Protein AF-A0A973BHH9-F1 (afdb_monomer_lite)

Foldseek 3Di:
DDDDDDDPDDDPPPPPLPLQPADFFAFPVSCCSNQNAAPDWDDDPFWIWGHHLQGIFIGGPRTTHDDDGDDPVRSVVVVVVVVVVVVVVVVVVVVVLVVLQVVLVVVVVVLVPDPVNVPDDLVVQLVVVVVSCVSNVVDDPPVSND

Structure (mmCIF, N/CA/C/O backbone):
data_AF-A0A973BHH9-F1
#
_entry.id   AF-A0A973BHH9-F1
#
loop_
_atom_site.group_PDB
_atom_site.id
_atom_site.type_symbol
_atom_site.label_atom_id
_atom_site.label_alt_id
_atom_site.label_comp_id
_atom_site.label_asym_id
_atom_site.label_entity_id
_atom_site.label_seq_id
_atom_site.pdbx_PDB_ins_code
_atom_site.Cartn_x
_atom_site.Cartn_y
_atom_site.Cartn_z
_atom_site.occupancy
_atom_site.B_iso_or_equiv
_atom_site.auth_seq_id
_atom_site.auth_comp_id
_atom_site.auth_asym_id
_atom_site.auth_atom_id
_atom_site.pdbx_PDB_model_num
ATOM 1 N N . MET A 1 1 ? 35.906 3.594 60.497 1.00 43.22 1 MET A N 1
ATOM 2 C CA . MET A 1 1 ? 34.805 4.233 59.743 1.00 43.22 1 MET A CA 1
ATOM 3 C C . MET A 1 1 ? 33.672 3.229 59.623 1.00 43.22 1 MET A C 1
ATOM 5 O O . MET A 1 1 ? 33.909 2.130 59.144 1.00 43.22 1 MET A O 1
ATOM 9 N N . LYS A 1 2 ? 32.504 3.556 60.187 1.00 39.22 2 LYS A N 1
ATOM 10 C CA . LYS A 1 2 ? 31.306 2.704 60.217 1.00 39.22 2 LYS A CA 1
ATOM 11 C C . LYS A 1 2 ? 30.555 2.809 58.885 1.00 39.22 2 LYS A C 1
ATOM 13 O O . LYS A 1 2 ? 30.453 3.899 58.334 1.00 39.22 2 LYS A O 1
ATOM 18 N N . MET A 1 3 ? 30.060 1.668 58.412 1.00 41.50 3 MET A N 1
ATOM 19 C CA . MET A 1 3 ? 29.160 1.523 57.267 1.00 41.50 3 MET A CA 1
ATOM 20 C C . MET A 1 3 ? 27.833 2.261 57.469 1.00 41.50 3 MET A C 1
ATOM 22 O O . MET A 1 3 ? 27.327 2.275 58.589 1.00 41.50 3 MET A O 1
ATOM 26 N N . LEU A 1 4 ? 27.234 2.744 56.376 1.00 45.44 4 LEU A N 1
ATOM 27 C CA . LEU A 1 4 ? 25.778 2.797 56.206 1.00 45.44 4 LEU A CA 1
ATOM 28 C C . LEU A 1 4 ? 25.430 2.895 54.701 1.00 45.44 4 LEU A C 1
ATOM 30 O O . LEU A 1 4 ? 25.867 3.849 54.059 1.00 45.44 4 LEU A O 1
ATOM 34 N N . PRO A 1 5 ? 24.663 1.955 54.121 1.00 50.88 5 PRO A N 1
ATOM 35 C CA . PRO A 1 5 ? 23.995 2.155 52.841 1.00 50.88 5 PRO A CA 1
ATOM 36 C C . PRO A 1 5 ? 22.595 2.737 53.097 1.00 50.88 5 PRO A C 1
ATOM 38 O O . PRO A 1 5 ? 21.876 2.241 53.964 1.00 50.88 5 PRO A O 1
ATOM 41 N N . LEU A 1 6 ? 22.180 3.764 52.350 1.00 50.22 6 LEU A N 1
ATOM 42 C CA . LEU A 1 6 ? 20.770 4.158 52.295 1.00 50.22 6 LEU A CA 1
ATOM 43 C C . LEU A 1 6 ? 20.224 3.833 50.906 1.00 50.22 6 LEU A C 1
ATOM 45 O O . LEU A 1 6 ? 20.442 4.541 49.927 1.00 50.22 6 LEU A O 1
ATOM 49 N N . LEU A 1 7 ? 19.558 2.687 50.868 1.00 49.47 7 LEU A N 1
ATOM 50 C CA . LEU A 1 7 ? 18.752 2.165 49.782 1.00 49.47 7 LEU A CA 1
ATOM 51 C C . LEU A 1 7 ? 17.482 3.032 49.678 1.00 49.47 7 LEU A C 1
ATOM 53 O O . LEU A 1 7 ? 16.603 2.934 50.531 1.00 49.47 7 LEU A O 1
ATOM 57 N N . ALA A 1 8 ? 17.386 3.898 48.669 1.00 50.50 8 ALA A N 1
ATOM 58 C CA . ALA A 1 8 ? 16.133 4.567 48.327 1.00 50.50 8 ALA A CA 1
ATOM 59 C C . ALA A 1 8 ? 15.370 3.681 47.334 1.00 50.50 8 ALA A C 1
ATOM 61 O O . ALA A 1 8 ? 15.634 3.676 46.134 1.00 50.50 8 ALA A O 1
ATOM 62 N N . LEU A 1 9 ? 14.466 2.876 47.887 1.00 44.62 9 LEU A N 1
ATOM 63 C CA . LEU A 1 9 ? 13.536 2.006 47.180 1.00 44.62 9 LEU A CA 1
ATOM 64 C C . LEU A 1 9 ? 12.474 2.882 46.487 1.00 44.62 9 LEU A C 1
ATOM 66 O O . LEU A 1 9 ? 11.508 3.305 47.117 1.00 44.62 9 LEU A O 1
ATOM 70 N N . ALA A 1 10 ? 12.665 3.199 45.207 1.00 51.50 10 ALA A N 1
ATOM 71 C CA . ALA A 1 10 ? 11.600 3.769 44.388 1.00 51.50 10 ALA A CA 1
ATOM 72 C C . ALA A 1 10 ? 10.633 2.636 44.019 1.00 51.50 10 ALA A C 1
ATOM 74 O O . ALA A 1 10 ? 10.999 1.726 43.276 1.00 51.50 10 ALA A O 1
ATOM 75 N N . LEU A 1 11 ? 9.430 2.667 44.602 1.00 48.31 11 LEU A N 1
ATOM 76 C CA . LEU A 1 11 ? 8.326 1.762 44.284 1.00 48.31 11 LEU A CA 1
ATOM 77 C C . LEU A 1 11 ? 8.083 1.752 42.763 1.00 48.31 11 LEU A C 1
ATOM 79 O O . LEU A 1 11 ? 7.734 2.801 42.216 1.00 48.31 11 LEU A O 1
ATOM 83 N N . PRO A 1 12 ? 8.175 0.602 42.074 1.00 49.56 12 PRO A N 1
ATOM 84 C CA . PRO A 1 12 ? 7.481 0.451 40.812 1.00 49.56 12 PRO A CA 1
ATOM 85 C C . PRO A 1 12 ? 5.988 0.413 41.143 1.00 49.56 12 PRO A C 1
ATOM 87 O O . PRO A 1 12 ? 5.490 -0.553 41.722 1.00 49.56 12 PRO A O 1
ATOM 90 N N . GLY A 1 13 ? 5.282 1.495 40.815 1.00 46.72 13 GLY A N 1
ATOM 91 C CA . GLY A 1 13 ? 3.831 1.487 40.691 1.00 46.72 13 GLY A CA 1
ATOM 92 C C . GLY A 1 13 ? 3.450 0.559 39.545 1.00 46.72 13 GLY A C 1
ATOM 93 O O . GLY A 1 13 ? 3.182 1.012 38.439 1.00 46.72 13 GLY A O 1
ATOM 94 N N . LEU A 1 14 ? 3.479 -0.745 39.814 1.00 44.06 14 LEU A N 1
ATOM 95 C CA . LEU A 1 14 ? 2.712 -1.748 39.099 1.00 44.06 14 LEU A CA 1
ATOM 96 C C . LEU A 1 14 ? 1.245 -1.407 39.364 1.00 44.06 14 LEU A C 1
ATOM 98 O O . LEU A 1 14 ? 0.625 -1.929 40.288 1.00 44.06 14 LEU A O 1
ATOM 102 N N . LEU A 1 15 ? 0.708 -0.468 38.588 1.00 42.91 15 LEU A N 1
ATOM 103 C CA . LEU A 1 15 ? -0.706 -0.498 38.269 1.00 42.91 15 LEU A CA 1
ATOM 104 C C . LEU A 1 15 ? -0.900 -1.838 37.569 1.00 42.91 15 LEU A C 1
ATOM 106 O O . LEU A 1 15 ? -0.514 -2.009 36.415 1.00 42.91 15 LEU A O 1
ATOM 110 N N . SER A 1 16 ? -1.376 -2.821 38.336 1.00 36.25 16 SER A N 1
ATOM 111 C CA . SER A 1 16 ? -2.036 -3.991 37.785 1.00 36.25 16 SER A CA 1
ATOM 112 C C . SER A 1 16 ? -3.006 -3.467 36.742 1.00 36.25 16 SER A C 1
ATOM 114 O O . SER A 1 16 ? -4.027 -2.888 37.105 1.00 36.25 16 SER A O 1
ATOM 116 N N . ALA A 1 17 ? -2.681 -3.664 35.467 1.00 40.69 17 ALA A N 1
ATOM 117 C CA . ALA A 1 17 ? -3.692 -3.780 34.441 1.00 40.69 17 ALA A CA 1
ATOM 118 C C . ALA A 1 17 ? -4.519 -5.001 34.851 1.00 40.69 17 ALA A C 1
ATOM 120 O O . ALA A 1 17 ? -4.196 -6.141 34.520 1.00 40.69 17 ALA A O 1
ATOM 121 N N . ALA A 1 18 ? -5.518 -4.777 35.706 1.00 41.34 18 ALA A N 1
ATOM 122 C CA . ALA A 1 18 ? -6.665 -5.648 35.709 1.00 41.34 18 ALA A CA 1
ATOM 123 C C . ALA A 1 18 ? -7.171 -5.551 34.273 1.00 41.34 18 ALA A C 1
ATOM 125 O O . ALA A 1 18 ? -7.577 -4.479 33.835 1.00 41.34 18 ALA A O 1
ATOM 126 N N . SER A 1 19 ? -6.994 -6.621 33.504 1.00 51.78 19 SER A N 1
ATOM 127 C CA . SER A 1 19 ? -7.573 -6.752 32.176 1.00 51.78 19 SER A CA 1
ATOM 128 C C . SER A 1 19 ? -9.084 -6.773 32.375 1.00 51.78 19 SER A C 1
ATOM 130 O O . SER A 1 19 ? -9.683 -7.833 32.576 1.00 51.78 19 SER A O 1
ATOM 132 N N . THR A 1 20 ? -9.677 -5.587 32.479 1.00 60.44 20 THR A N 1
ATOM 133 C CA . THR A 1 20 ? -11.115 -5.412 32.593 1.00 60.44 20 THR A CA 1
ATOM 134 C C . THR A 1 20 ? -11.685 -5.858 31.261 1.00 60.44 20 THR A C 1
ATOM 136 O O . THR A 1 20 ? -11.569 -5.172 30.253 1.00 60.44 20 THR A O 1
ATOM 139 N N . GLU A 1 21 ? -12.209 -7.078 31.245 1.00 81.62 21 GLU A N 1
ATOM 140 C CA . GLU A 1 21 ? -12.903 -7.647 30.100 1.00 81.62 21 GLU A CA 1
ATOM 141 C C . GLU A 1 21 ? -14.065 -6.714 29.729 1.00 81.62 21 GLU A C 1
ATOM 143 O O . GLU A 1 21 ? -14.998 -6.549 30.521 1.00 81.62 21 GLU A O 1
ATOM 148 N N . ILE A 1 22 ? -13.980 -6.079 28.557 1.00 89.75 22 ILE A N 1
ATOM 149 C CA . ILE A 1 22 ? -15.010 -5.166 28.052 1.00 89.75 22 ILE A CA 1
ATOM 150 C C . ILE A 1 22 ? -16.265 -5.954 27.709 1.00 89.75 22 ILE A C 1
ATOM 152 O O . ILE A 1 22 ? -16.208 -7.018 27.093 1.00 89.75 22 ILE A O 1
ATOM 156 N N . LYS A 1 23 ? -17.415 -5.435 28.140 1.00 93.88 23 LYS A N 1
ATOM 157 C CA . LYS A 1 23 ? -18.720 -6.070 27.948 1.00 93.88 23 LYS A CA 1
ATOM 158 C C . LYS A 1 23 ? -19.715 -5.047 27.434 1.00 93.88 23 LYS A C 1
ATOM 160 O O . LYS A 1 23 ? -19.528 -3.842 27.576 1.00 93.88 23 LYS A O 1
ATOM 165 N N . ILE A 1 24 ? -20.807 -5.543 26.865 1.00 95.69 24 ILE A N 1
ATOM 166 C CA . ILE A 1 24 ? -21.962 -4.704 26.545 1.00 95.69 24 ILE A CA 1
ATOM 167 C C . ILE A 1 24 ? -22.415 -3.984 27.822 1.00 95.69 24 ILE A C 1
ATOM 169 O O . ILE A 1 24 ? -22.599 -4.615 28.866 1.00 95.69 24 ILE A O 1
ATOM 173 N N . GLY A 1 25 ? -22.576 -2.668 27.727 1.00 95.31 25 GLY A N 1
ATOM 174 C CA . GLY A 1 25 ? -22.890 -1.771 28.833 1.00 95.31 25 GLY A CA 1
ATOM 175 C C . GLY A 1 25 ? -21.679 -1.156 29.542 1.00 95.31 25 GLY A C 1
ATOM 176 O O . GLY A 1 25 ? -21.894 -0.303 30.400 1.00 95.31 25 GLY A O 1
ATOM 177 N N . SER A 1 26 ? -20.442 -1.545 29.203 1.00 95.56 26 SER A N 1
ATOM 178 C CA . SER A 1 26 ? -19.238 -0.885 29.731 1.00 95.56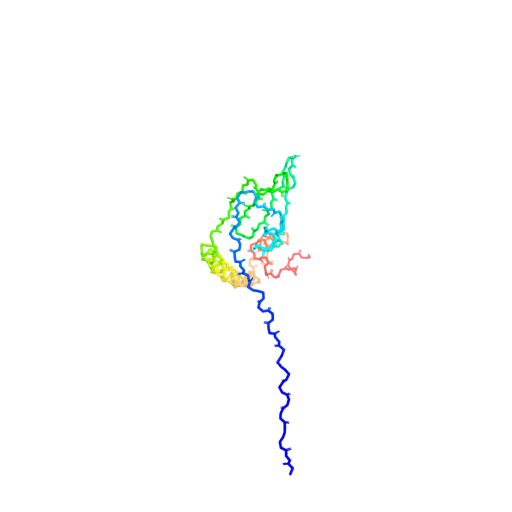 26 SER A CA 1
ATOM 179 C C . SER A 1 26 ? -19.212 0.596 29.362 1.00 95.56 26 SER A C 1
ATOM 181 O O . SER A 1 26 ? -19.647 0.969 28.268 1.00 95.56 26 SER A O 1
ATOM 183 N N . THR A 1 27 ? -18.704 1.439 30.262 1.00 95.69 27 THR A N 1
ATOM 184 C CA . THR A 1 27 ? -18.601 2.882 29.994 1.00 95.69 27 THR A CA 1
ATOM 185 C C . THR A 1 27 ? -17.414 3.192 29.091 1.00 95.69 27 THR A C 1
ATOM 187 O O . THR A 1 27 ? -16.468 2.411 28.970 1.00 95.69 27 THR A O 1
ATOM 190 N N . GLU A 1 28 ? -17.439 4.371 28.476 1.00 94.25 28 GLU A N 1
ATOM 191 C CA . GLU A 1 28 ? -16.315 4.876 27.686 1.00 94.25 28 GLU A CA 1
ATOM 192 C C . GLU A 1 28 ? -14.991 4.876 28.470 1.00 94.25 28 GLU A C 1
ATOM 194 O O . GLU A 1 28 ? -13.948 4.519 27.919 1.00 94.25 28 GLU A O 1
ATOM 199 N N . GLU A 1 29 ? -15.010 5.233 29.759 1.00 93.62 29 GLU A N 1
ATOM 200 C CA . GLU A 1 29 ? -13.803 5.218 30.590 1.00 93.62 29 GLU A CA 1
ATOM 201 C C . GLU A 1 29 ? -13.250 3.806 30.796 1.00 93.62 29 GLU A C 1
ATOM 203 O O . GLU A 1 29 ? -12.038 3.621 30.698 1.00 93.62 29 GLU A O 1
ATOM 208 N N . GLU A 1 30 ? -14.116 2.817 31.035 1.00 93.50 30 GLU A N 1
ATOM 209 C CA . GLU A 1 30 ? -13.708 1.416 31.207 1.00 93.50 30 GLU A CA 1
ATOM 210 C C . GLU A 1 30 ? -13.072 0.867 29.924 1.00 93.50 30 GLU A C 1
ATOM 212 O O . GLU A 1 30 ? -12.035 0.205 29.974 1.00 93.50 30 GLU A O 1
ATOM 217 N N . VAL A 1 31 ? -13.648 1.202 28.763 1.00 93.62 31 VAL A N 1
ATOM 218 C CA . VAL A 1 31 ? -13.106 0.838 27.445 1.00 93.62 31 VAL A CA 1
ATOM 219 C C . VAL A 1 31 ? -11.725 1.448 27.229 1.00 93.62 31 VAL A C 1
ATOM 221 O O . VAL A 1 31 ? -10.797 0.749 26.819 1.00 93.62 31 VAL A O 1
ATOM 224 N N . ILE A 1 32 ? -11.564 2.739 27.532 1.00 93.75 32 ILE A N 1
ATOM 225 C CA . ILE A 1 32 ? -10.276 3.424 27.386 1.00 93.75 32 ILE A CA 1
ATOM 226 C C . ILE A 1 32 ? -9.238 2.870 28.367 1.00 93.75 32 ILE A C 1
ATOM 228 O O . ILE A 1 32 ? -8.056 2.814 28.027 1.00 93.75 32 ILE A O 1
ATOM 232 N N . GLU A 1 33 ? -9.642 2.459 29.568 1.00 92.19 33 GLU A N 1
ATOM 233 C CA . GLU A 1 33 ? -8.741 1.830 30.534 1.00 92.19 33 GLU A CA 1
ATOM 234 C C . GLU A 1 33 ? -8.260 0.453 30.055 1.00 92.19 33 GLU A C 1
ATOM 236 O O . GLU A 1 33 ? -7.070 0.156 30.170 1.00 92.19 33 GLU A O 1
ATOM 241 N N . ALA A 1 34 ? -9.149 -0.361 29.476 1.00 91.00 34 ALA A N 1
ATOM 242 C CA . ALA A 1 34 ? -8.808 -1.712 29.034 1.00 91.00 34 ALA A CA 1
ATOM 243 C C . ALA A 1 34 ? -8.049 -1.749 27.697 1.00 91.00 34 ALA A C 1
ATOM 245 O O . ALA A 1 34 ? -7.055 -2.462 27.576 1.00 91.00 34 ALA A O 1
ATOM 246 N N . LEU A 1 35 ? -8.509 -0.994 26.693 1.00 90.69 35 LEU A N 1
ATOM 247 C CA . LEU A 1 35 ? -8.011 -1.066 25.309 1.00 90.69 35 LEU A CA 1
ATOM 248 C C . LEU A 1 35 ? -7.157 0.142 24.910 1.00 90.69 35 LEU A C 1
ATOM 250 O O . LEU A 1 35 ? -6.551 0.167 23.836 1.00 90.69 35 LEU A O 1
ATOM 254 N N . GLY A 1 36 ? -7.111 1.173 25.753 1.00 93.38 36 GLY A N 1
ATOM 255 C CA . GLY A 1 36 ? -6.549 2.464 25.389 1.00 93.38 36 GLY A CA 1
ATOM 256 C C . GLY A 1 36 ? -7.495 3.293 24.517 1.00 93.38 36 GLY A C 1
ATOM 257 O O . GLY A 1 36 ? -8.677 2.997 24.328 1.00 93.38 36 GLY A O 1
ATOM 258 N N . LYS A 1 37 ? -6.960 4.388 23.971 1.00 95.31 37 LYS A N 1
ATOM 259 C CA . LYS A 1 37 ? -7.728 5.276 23.091 1.00 95.31 37 LYS A CA 1
ATOM 260 C C . LYS A 1 37 ? -7.932 4.631 21.716 1.00 95.31 37 LYS A C 1
ATOM 262 O O . LYS A 1 37 ? -6.970 4.067 21.189 1.00 95.31 37 LYS A O 1
ATOM 267 N N . PRO A 1 38 ? -9.116 4.786 21.102 1.00 96.62 38 PRO A N 1
ATOM 268 C CA . PRO A 1 38 ? -9.347 4.296 19.751 1.00 96.62 38 PRO A CA 1
ATOM 269 C C . PRO A 1 38 ? -8.438 5.013 18.743 1.00 96.62 38 PRO A C 1
ATOM 271 O O . PRO A 1 38 ? -8.082 6.184 18.919 1.00 96.62 38 PRO A O 1
ATOM 274 N N . ILE A 1 39 ? -8.073 4.317 17.664 1.00 97.31 39 ILE A N 1
ATOM 275 C CA . ILE A 1 39 ? -7.259 4.876 16.569 1.00 97.31 39 ILE A CA 1
ATOM 276 C C . ILE A 1 39 ? -8.064 5.827 15.678 1.00 97.31 39 ILE A C 1
ATOM 278 O O . ILE A 1 39 ? -7.495 6.643 14.952 1.00 97.31 39 ILE A O 1
ATOM 282 N N . GLY A 1 40 ? -9.388 5.733 15.745 1.00 96.69 40 GLY A N 1
ATOM 283 C CA . GLY A 1 40 ? -10.317 6.600 15.047 1.00 96.69 40 GLY A CA 1
ATOM 284 C C . GLY A 1 40 ? -11.736 6.374 15.541 1.00 96.69 40 GLY A C 1
ATOM 285 O O . GLY A 1 40 ? -12.014 5.424 16.268 1.00 96.69 40 GLY A O 1
ATOM 286 N N . ASN A 1 41 ? -12.641 7.253 15.139 1.00 97.06 41 ASN A N 1
ATOM 287 C CA . ASN A 1 41 ? -14.061 7.071 15.378 1.00 97.06 41 ASN A CA 1
ATOM 288 C C . ASN A 1 41 ? -14.872 7.513 14.159 1.00 97.06 41 ASN A C 1
ATOM 290 O O . ASN A 1 41 ? -14.394 8.276 13.315 1.00 97.06 41 ASN A O 1
ATOM 294 N N . VAL A 1 42 ? -16.094 6.999 14.073 1.00 97.19 42 VAL A N 1
ATOM 295 C CA . VAL A 1 42 ? -17.100 7.392 13.092 1.00 97.19 42 VAL A CA 1
ATOM 296 C C . VAL A 1 42 ? -18.366 7.762 13.852 1.00 97.19 42 VAL A C 1
ATOM 298 O O . VAL A 1 42 ? -19.014 6.907 14.454 1.00 97.19 42 VAL A O 1
ATOM 301 N N . GLU A 1 43 ? -18.718 9.045 13.828 1.00 96.38 43 GLU A N 1
ATOM 302 C CA . GLU A 1 43 ? -19.987 9.523 14.375 1.00 96.38 43 GLU A CA 1
ATOM 303 C C . GLU A 1 43 ? -21.139 9.128 13.442 1.00 96.38 43 GLU A C 1
ATOM 305 O O . GLU A 1 43 ? -21.160 9.470 12.255 1.00 96.38 43 GLU A O 1
ATOM 310 N N . LEU A 1 44 ? -22.114 8.406 13.988 1.00 93.81 44 LEU A N 1
ATOM 311 C CA . LEU A 1 44 ? -23.385 8.091 13.346 1.00 93.81 44 LEU A CA 1
ATOM 312 C C . LEU A 1 44 ? -24.499 8.906 14.024 1.00 93.81 44 LEU A C 1
ATOM 314 O O . LEU A 1 44 ? -24.258 9.670 14.954 1.00 93.81 44 LEU A O 1
ATOM 318 N N . ARG A 1 45 ? -25.738 8.802 13.526 1.00 92.75 45 ARG A N 1
ATOM 319 C CA . ARG A 1 45 ? -26.851 9.639 14.021 1.00 92.75 45 ARG A CA 1
ATOM 320 C C . ARG A 1 45 ? -27.130 9.468 15.515 1.00 92.75 45 ARG A C 1
ATOM 322 O O . ARG A 1 45 ? -27.491 10.445 16.160 1.00 92.75 45 ARG A O 1
ATOM 329 N N . ASP A 1 46 ? -27.042 8.242 16.002 1.00 95.06 46 ASP A N 1
ATOM 330 C CA . ASP A 1 46 ? -27.475 7.802 17.330 1.00 95.06 46 ASP A CA 1
ATOM 331 C C . ASP A 1 46 ? -26.365 7.103 18.127 1.00 95.06 46 ASP A C 1
ATOM 333 O O . ASP A 1 46 ? -26.553 6.779 19.291 1.00 95.06 46 ASP A O 1
ATOM 337 N N . ARG A 1 47 ? -25.196 6.893 17.520 1.00 96.25 47 ARG A N 1
ATOM 338 C CA . ARG A 1 47 ? -24.095 6.120 18.100 1.00 96.25 47 ARG A CA 1
ATOM 339 C C . ARG A 1 47 ? -22.756 6.546 17.523 1.00 96.25 47 ARG A C 1
ATOM 341 O O . ARG A 1 47 ? -22.699 7.217 16.492 1.00 96.25 47 ARG A O 1
ATOM 348 N N . VAL A 1 48 ? -21.678 6.105 18.149 1.00 97.38 48 VAL A N 1
ATOM 349 C CA . VAL A 1 48 ? -20.311 6.323 17.681 1.00 97.38 48 VAL A CA 1
ATOM 350 C C . VAL A 1 48 ? -19.630 4.973 17.529 1.00 97.38 48 VAL A C 1
ATOM 352 O O . VAL A 1 48 ? -19.607 4.179 18.461 1.00 97.38 48 VAL A O 1
ATOM 355 N N . LEU A 1 49 ? -19.062 4.714 16.357 1.00 97.94 49 LEU A N 1
ATOM 356 C CA . LEU A 1 49 ? -18.219 3.547 16.134 1.00 97.94 49 LEU A CA 1
ATOM 357 C C . LEU A 1 49 ? -16.777 3.914 16.477 1.00 97.94 49 LEU A C 1
ATOM 359 O O . LEU A 1 49 ? -16.220 4.845 15.894 1.00 97.94 49 LEU A O 1
ATOM 363 N N . TRP A 1 50 ? -16.172 3.218 17.425 1.00 97.94 50 TRP A N 1
ATOM 364 C CA . TRP A 1 50 ? -14.769 3.352 17.795 1.00 97.94 50 TRP A CA 1
ATOM 365 C C . TRP A 1 50 ? -13.950 2.279 17.098 1.00 97.94 50 TRP A C 1
ATOM 367 O O . TRP A 1 50 ? -14.250 1.093 17.187 1.00 97.94 50 TRP A O 1
ATOM 377 N N . LEU A 1 51 ? -12.895 2.712 16.419 1.00 97.69 51 LEU A N 1
ATOM 378 C CA . LEU A 1 51 ? -12.008 1.840 15.667 1.00 97.69 51 LEU A CA 1
ATOM 379 C C . LEU A 1 51 ? -10.767 1.543 16.501 1.00 97.69 51 LEU A C 1
ATOM 381 O O . LEU A 1 51 ? -10.099 2.461 16.988 1.00 97.69 51 LEU A O 1
ATOM 385 N N . TYR A 1 52 ? -10.435 0.264 16.606 1.00 95.94 52 TYR A N 1
ATOM 386 C CA . TYR A 1 52 ? -9.242 -0.263 17.252 1.00 95.94 52 TYR A CA 1
ATOM 387 C C . TYR A 1 52 ? -8.440 -1.109 16.256 1.00 95.94 52 TYR A C 1
ATOM 389 O O . TYR A 1 52 ? -8.969 -1.552 15.239 1.00 95.94 52 TYR A O 1
ATOM 397 N N . PRO A 1 53 ? -7.149 -1.376 16.519 1.00 93.25 53 PRO A N 1
ATOM 398 C CA . PRO A 1 53 ? -6.379 -2.298 15.685 1.00 93.25 53 PRO A CA 1
ATOM 399 C C . PRO A 1 53 ? -7.001 -3.701 15.613 1.00 93.25 53 PRO A C 1
ATOM 401 O O . PRO A 1 53 ? -6.886 -4.368 14.591 1.00 93.25 53 PRO A O 1
ATOM 404 N N . GLN A 1 54 ? -7.660 -4.117 16.697 1.00 94.06 54 GLN A N 1
ATOM 405 C CA . GLN A 1 54 ? -8.260 -5.439 16.875 1.00 94.06 54 GLN A CA 1
ATOM 406 C C . GLN A 1 54 ? -9.658 -5.569 16.246 1.00 94.06 54 GLN A C 1
ATOM 408 O O . GLN A 1 54 ? -10.168 -6.680 16.160 1.00 94.06 54 GLN A O 1
ATOM 413 N N . GLY A 1 55 ? -10.283 -4.463 15.830 1.00 94.94 55 GLY A N 1
ATOM 414 C CA . GLY A 1 55 ? -11.667 -4.440 15.357 1.00 94.94 55 GLY A CA 1
ATOM 415 C C . GLY A 1 55 ? -12.387 -3.150 15.744 1.00 94.94 55 GLY A C 1
ATOM 416 O O . GLY A 1 55 ? -11.778 -2.079 15.787 1.00 94.94 55 GLY A O 1
ATOM 417 N N . GLU A 1 56 ? -13.677 -3.236 16.043 1.00 96.50 56 GLU A N 1
ATOM 418 C CA . GLU A 1 56 ? -14.515 -2.082 16.351 1.00 96.50 56 GLU A CA 1
ATOM 419 C C . GLU A 1 56 ? -15.446 -2.287 17.553 1.00 96.50 56 GLU A C 1
ATOM 421 O O . GLU A 1 56 ? -15.822 -3.396 17.926 1.00 96.50 56 GLU A O 1
ATOM 426 N N . LEU A 1 57 ? -15.796 -1.167 18.183 1.00 96.88 57 LEU A N 1
ATOM 427 C CA . LEU A 1 57 ? -16.756 -1.080 19.279 1.00 96.88 57 LEU A CA 1
ATOM 428 C C . LEU A 1 57 ? -17.818 -0.048 18.929 1.00 96.88 57 LEU A C 1
ATOM 430 O O . LEU A 1 57 ? -17.482 1.056 18.505 1.00 96.88 57 LEU A O 1
ATOM 434 N N . THR A 1 58 ? -19.091 -0.352 19.161 1.00 97.75 58 THR A N 1
ATOM 435 C CA . THR A 1 58 ? -20.157 0.651 19.040 1.00 97.75 58 THR A CA 1
ATOM 436 C C . THR A 1 58 ? -20.503 1.209 20.412 1.00 97.75 58 THR A C 1
ATOM 438 O O . THR A 1 58 ? -20.774 0.448 21.337 1.00 97.75 58 THR A O 1
ATOM 441 N N . ILE A 1 59 ? -20.526 2.536 20.530 1.00 97.44 59 ILE A N 1
ATOM 442 C CA . ILE A 1 59 ? -20.960 3.277 21.716 1.00 97.44 59 ILE A CA 1
ATOM 443 C C . ILE A 1 59 ? -22.311 3.937 21.429 1.00 97.44 59 ILE A C 1
ATOM 445 O O . ILE A 1 59 ? -22.435 4.716 20.485 1.00 97.44 59 ILE A O 1
ATOM 449 N N . GLU A 1 60 ? -23.311 3.663 22.258 1.00 97.31 60 GLU A N 1
ATOM 450 C CA . GLU A 1 60 ? -24.650 4.255 22.204 1.00 97.31 60 GLU A CA 1
ATOM 451 C C . GLU A 1 60 ? -25.032 4.727 23.610 1.00 97.31 60 GLU A C 1
ATOM 453 O O . GLU A 1 60 ? -24.798 4.024 24.591 1.00 97.31 60 GLU A O 1
ATOM 458 N N . ASP A 1 61 ? -25.546 5.955 23.724 1.00 94.50 61 ASP A N 1
ATOM 459 C CA . ASP A 1 61 ? -25.886 6.586 25.010 1.00 94.50 61 ASP A CA 1
ATOM 460 C C . ASP A 1 61 ? -24.756 6.547 26.073 1.00 94.50 61 ASP A C 1
ATOM 462 O O . ASP A 1 61 ? -25.009 6.485 27.278 1.00 94.50 61 ASP A O 1
ATOM 466 N N . GLY A 1 62 ? -23.492 6.615 25.631 1.00 93.81 62 GLY A N 1
ATOM 467 C CA . GLY A 1 62 ? -22.301 6.637 26.496 1.00 93.81 62 GLY A CA 1
ATOM 468 C C . GLY A 1 62 ? -21.845 5.267 27.013 1.00 93.81 62 GLY A C 1
ATOM 469 O O . GLY A 1 62 ? -21.013 5.200 27.920 1.00 93.81 62 GLY A O 1
ATOM 470 N N . ALA A 1 63 ? -22.381 4.175 26.461 1.00 96.44 63 ALA A N 1
ATOM 471 C CA . ALA A 1 63 ? -22.004 2.813 26.823 1.00 96.44 63 ALA A CA 1
ATOM 472 C C . ALA A 1 63 ? -21.820 1.918 25.591 1.00 96.44 63 ALA A C 1
ATOM 474 O O . ALA A 1 63 ? -22.381 2.168 24.524 1.00 96.44 63 ALA A O 1
ATOM 475 N N . VAL A 1 64 ? -21.044 0.846 25.742 1.00 97.19 64 VAL A N 1
ATOM 476 C CA . VAL A 1 64 ? -20.828 -0.142 24.678 1.00 97.19 64 VAL A CA 1
ATOM 477 C C . VAL A 1 64 ? -22.141 -0.848 24.344 1.00 97.19 64 VAL A C 1
ATOM 479 O O . VAL A 1 64 ? -22.712 -1.530 25.195 1.00 97.19 64 VAL A O 1
ATOM 482 N N . SER A 1 65 ? -22.602 -0.732 23.101 1.00 97.06 65 SER A N 1
ATOM 483 C CA . SER A 1 65 ? -23.784 -1.436 22.595 1.00 97.06 65 SER A CA 1
ATOM 484 C C . SER A 1 65 ? -23.452 -2.611 21.676 1.00 97.06 65 SER A C 1
ATOM 486 O O . SER A 1 65 ? -24.293 -3.498 21.532 1.00 97.06 65 SER A O 1
ATOM 488 N N . ASP A 1 66 ? -22.238 -2.666 21.117 1.00 97.19 66 ASP A N 1
ATOM 489 C CA . ASP A 1 66 ? -21.760 -3.782 20.290 1.00 97.19 66 ASP A CA 1
ATOM 490 C C . ASP A 1 66 ? -20.231 -3.934 20.357 1.00 97.19 66 ASP A C 1
ATOM 492 O O . ASP A 1 66 ? -19.516 -2.936 20.507 1.00 97.19 66 ASP A O 1
ATOM 496 N N . ILE A 1 67 ? -19.744 -5.177 20.257 1.00 96.12 67 ILE A N 1
ATOM 497 C CA . ILE A 1 67 ? -18.317 -5.533 20.311 1.00 96.12 67 ILE A CA 1
ATOM 498 C C . ILE A 1 67 ? -17.990 -6.463 19.143 1.00 96.12 67 ILE A C 1
ATOM 500 O O . ILE A 1 67 ? -18.435 -7.611 19.138 1.00 96.12 67 ILE A O 1
ATOM 504 N N . ASP A 1 68 ? -17.151 -5.998 18.220 1.00 95.94 68 ASP A N 1
ATOM 505 C CA . ASP A 1 68 ? -16.555 -6.806 17.154 1.00 95.94 68 ASP A CA 1
ATOM 506 C C . ASP A 1 68 ? -15.028 -6.667 17.220 1.00 95.94 68 ASP A C 1
ATOM 508 O O . ASP A 1 68 ? -14.402 -5.935 16.452 1.00 95.94 68 ASP A O 1
ATOM 512 N N . LEU A 1 69 ? -14.429 -7.306 18.227 1.00 94.12 69 LEU A N 1
ATOM 513 C CA . LEU A 1 69 ? -12.985 -7.320 18.460 1.00 94.12 69 LEU A CA 1
ATOM 514 C C . LEU A 1 69 ? -12.457 -8.748 18.346 1.00 94.12 69 LEU A C 1
ATOM 516 O O . LEU A 1 69 ? -13.031 -9.677 18.917 1.00 94.12 69 LEU A O 1
ATOM 520 N N . MET A 1 70 ? -11.326 -8.907 17.661 1.00 92.62 70 MET A N 1
ATOM 521 C CA . MET A 1 70 ? -10.538 -10.137 17.718 1.00 92.62 70 MET A CA 1
ATOM 522 C C . MET A 1 70 ? -10.029 -10.382 19.141 1.00 92.62 70 MET A C 1
ATOM 524 O O . MET A 1 70 ? -9.714 -9.438 19.870 1.00 92.62 70 MET A O 1
ATOM 528 N N . ALA A 1 71 ? -9.900 -11.654 19.51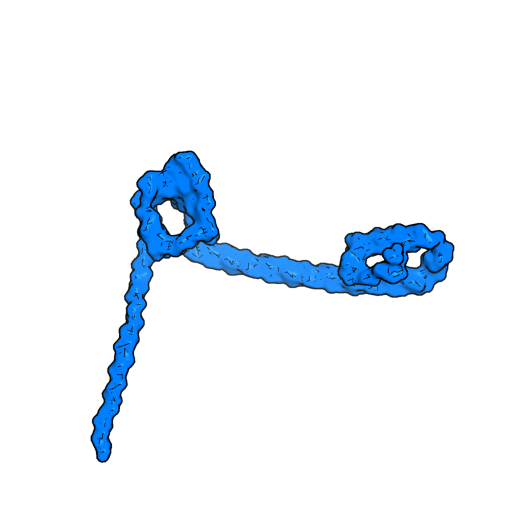9 1.00 90.06 71 ALA A N 1
ATOM 529 C CA . ALA A 1 71 ? -9.221 -12.022 20.757 1.00 90.06 71 ALA A CA 1
ATOM 530 C C . ALA A 1 71 ? -7.731 -11.636 20.692 1.00 90.06 71 ALA A C 1
ATOM 532 O O . ALA A 1 71 ? -7.147 -11.568 19.612 1.00 90.06 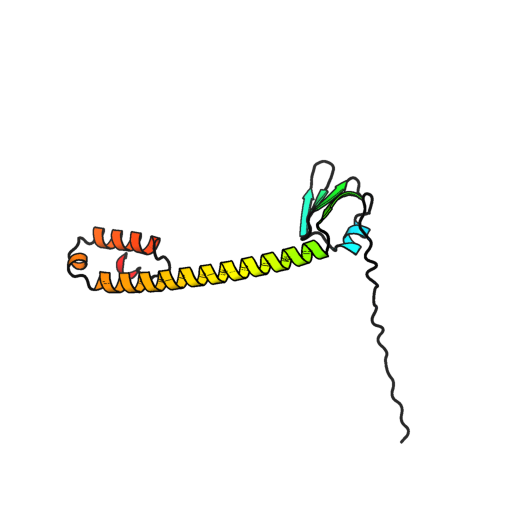71 ALA A O 1
ATOM 533 N N . ASP A 1 72 ? -7.098 -11.385 21.841 1.00 88.44 72 ASP A N 1
ATOM 534 C CA . ASP A 1 72 ? -5.706 -10.909 21.886 1.00 88.44 72 ASP A CA 1
ATOM 535 C C . ASP A 1 72 ? -4.706 -11.887 21.241 1.00 88.44 72 ASP A C 1
ATOM 537 O O . ASP A 1 72 ? -3.740 -11.455 20.610 1.00 88.44 72 ASP A O 1
ATOM 541 N N . ASP A 1 73 ? -4.925 -13.197 21.392 1.00 91.06 73 ASP A N 1
ATOM 542 C CA . ASP A 1 73 ? -4.101 -14.245 20.785 1.00 91.06 73 ASP A CA 1
ATOM 543 C C . ASP A 1 73 ? -4.294 -14.307 19.266 1.00 91.06 73 ASP A C 1
ATOM 545 O O . ASP A 1 73 ? -3.314 -14.261 18.523 1.00 91.06 73 ASP A O 1
ATOM 549 N N . GLU A 1 74 ? -5.544 -14.301 18.805 1.00 92.56 74 GLU A N 1
ATOM 550 C CA . GLU A 1 74 ? -5.887 -14.221 17.382 1.00 92.56 74 GLU A CA 1
ATOM 551 C C . GLU A 1 74 ? -5.323 -12.946 16.737 1.00 92.56 74 GLU A C 1
ATOM 553 O O . GLU A 1 74 ? -4.736 -12.990 15.654 1.00 92.56 74 GLU A O 1
ATOM 558 N N . PHE A 1 75 ? -5.428 -11.805 17.419 1.00 93.38 75 PHE A N 1
ATOM 559 C CA . PHE A 1 75 ? -4.880 -10.543 16.944 1.00 93.38 75 PHE A CA 1
ATOM 560 C C . PHE A 1 75 ? -3.353 -10.594 16.836 1.00 93.38 75 PHE A C 1
ATOM 562 O O . PHE A 1 75 ? -2.798 -10.127 15.839 1.00 93.38 75 PHE A O 1
ATOM 569 N N . ALA A 1 76 ? -2.661 -11.171 17.824 1.00 93.06 76 ALA A N 1
ATOM 570 C CA . ALA A 1 76 ? -1.208 -11.316 17.792 1.00 93.06 76 ALA A CA 1
ATOM 571 C C . ALA A 1 76 ? -0.747 -12.199 16.621 1.00 93.06 76 ALA A C 1
ATOM 573 O O . ALA A 1 76 ? 0.162 -11.806 15.884 1.00 93.06 76 ALA A O 1
ATOM 574 N N . GLU A 1 77 ? -1.407 -13.340 16.404 1.00 95.06 77 GLU A N 1
ATOM 575 C CA . GLU A 1 77 ? -1.140 -14.221 15.260 1.00 95.06 77 GLU A CA 1
ATOM 576 C C . GLU A 1 77 ? -1.393 -13.499 13.930 1.00 95.06 77 GLU A C 1
ATOM 578 O O . GLU A 1 77 ? -0.568 -13.552 13.012 1.00 95.06 77 GLU A O 1
ATOM 583 N N . HIS A 1 78 ? -2.494 -12.750 13.840 1.00 93.00 78 HIS A N 1
ATOM 584 C CA . HIS A 1 78 ? -2.829 -11.978 12.650 1.00 93.00 78 HIS A CA 1
ATOM 585 C C . HIS A 1 78 ? -1.785 -10.892 12.350 1.00 93.00 78 HIS A C 1
ATOM 587 O O . HIS A 1 78 ? -1.384 -10.715 11.197 1.00 93.00 78 HIS A O 1
ATOM 593 N N . GLN A 1 79 ? -1.296 -10.177 13.370 1.00 93.88 79 GLN A N 1
ATOM 594 C CA . GLN A 1 79 ? -0.241 -9.174 13.195 1.00 93.88 79 GLN A CA 1
ATOM 595 C C . GLN A 1 79 ? 1.068 -9.799 12.707 1.00 93.88 79 GLN A C 1
ATOM 597 O O . GLN A 1 79 ? 1.695 -9.253 11.794 1.00 93.88 79 GLN A O 1
ATOM 602 N N . GLU A 1 80 ? 1.465 -10.944 13.266 1.00 96.56 80 GLU A N 1
ATOM 603 C CA . GLU A 1 80 ? 2.669 -11.649 12.827 1.00 96.56 80 GLU A CA 1
ATOM 604 C C . GLU A 1 80 ? 2.548 -12.078 11.358 1.00 96.56 80 GLU A C 1
ATOM 606 O O . GLU A 1 80 ? 3.455 -11.832 10.556 1.00 96.56 80 GLU A O 1
ATOM 611 N N . GLN A 1 81 ? 1.404 -12.648 10.969 1.00 96.06 81 GLN A N 1
ATOM 612 C CA . GLN A 1 81 ? 1.153 -13.033 9.582 1.00 96.06 81 GLN A CA 1
ATOM 613 C C . GLN A 1 81 ? 1.230 -11.824 8.637 1.00 96.06 81 GLN A C 1
ATOM 615 O O . GLN A 1 81 ? 1.919 -11.879 7.614 1.00 96.06 81 GLN A O 1
ATOM 620 N N . LEU A 1 82 ? 0.580 -10.709 8.983 1.00 95.50 82 LEU A N 1
ATOM 621 C CA . LEU A 1 82 ? 0.613 -9.487 8.177 1.00 95.50 82 LEU A CA 1
ATOM 622 C C . LEU A 1 82 ? 2.032 -8.919 8.031 1.00 95.50 82 LEU A C 1
ATOM 624 O O . LEU A 1 82 ? 2.386 -8.396 6.968 1.00 95.50 82 LEU A O 1
ATOM 628 N N . GLU A 1 83 ? 2.864 -9.007 9.070 1.00 96.56 83 GLU A N 1
ATOM 629 C CA . GLU A 1 83 ? 4.264 -8.580 9.008 1.00 96.56 83 GLU A CA 1
ATOM 630 C C . GLU A 1 83 ? 5.087 -9.473 8.068 1.00 96.56 83 GLU A C 1
ATOM 632 O O . GLU A 1 83 ? 5.849 -8.965 7.231 1.00 96.56 83 GLU A O 1
ATOM 637 N N . GLN A 1 84 ? 4.897 -10.791 8.145 1.00 97.56 84 GLN A N 1
ATOM 638 C CA . GLN A 1 84 ? 5.548 -11.750 7.252 1.00 97.56 84 GLN A CA 1
ATOM 639 C C . GLN A 1 84 ? 5.145 -11.512 5.791 1.00 97.56 84 GLN A C 1
ATOM 641 O O . GLN A 1 84 ? 6.010 -11.406 4.916 1.00 97.56 84 GLN A O 1
ATOM 646 N N . GLU A 1 85 ? 3.848 -11.350 5.522 1.00 97.38 85 GLU A N 1
ATOM 647 C CA . GLU A 1 85 ? 3.318 -11.060 4.188 1.00 97.38 85 GLU A CA 1
ATOM 648 C C . GLU A 1 85 ? 3.848 -9.732 3.640 1.00 97.38 85 GLU A C 1
ATOM 650 O O . GLU A 1 85 ? 4.291 -9.663 2.489 1.00 97.38 85 GLU A O 1
ATOM 655 N N . ARG A 1 86 ? 3.882 -8.681 4.470 1.00 97.38 86 ARG A N 1
ATOM 656 C CA . ARG A 1 86 ? 4.447 -7.378 4.095 1.00 97.38 86 ARG A CA 1
ATOM 657 C C . ARG A 1 86 ? 5.917 -7.503 3.719 1.00 97.38 86 ARG A C 1
ATOM 659 O O . ARG A 1 86 ? 6.336 -6.960 2.696 1.00 97.38 86 ARG A O 1
ATOM 666 N N . THR A 1 87 ? 6.691 -8.219 4.525 1.00 97.88 87 THR A N 1
ATOM 667 C CA . THR A 1 87 ? 8.126 -8.417 4.301 1.00 97.88 87 THR A CA 1
ATOM 668 C C . THR A 1 87 ? 8.373 -9.199 3.014 1.00 97.88 87 THR A C 1
ATOM 670 O O . THR A 1 87 ? 9.185 -8.793 2.178 1.00 97.88 87 THR A O 1
ATOM 673 N N . ALA A 1 88 ? 7.622 -10.282 2.805 1.00 97.88 88 ALA A N 1
ATOM 674 C CA . ALA A 1 88 ? 7.692 -11.089 1.594 1.00 97.88 88 ALA A CA 1
ATOM 675 C C . ALA A 1 88 ? 7.318 -10.273 0.348 1.00 97.88 88 ALA A C 1
ATOM 677 O O . ALA A 1 88 ? 8.027 -10.314 -0.663 1.00 97.88 88 ALA A O 1
ATOM 678 N N . TRP A 1 89 ? 6.250 -9.476 0.427 1.00 97.69 89 TRP A N 1
ATOM 679 C CA . TRP A 1 89 ? 5.833 -8.598 -0.660 1.00 97.69 89 TRP A CA 1
ATOM 680 C C . TRP A 1 89 ? 6.905 -7.553 -0.987 1.00 97.69 89 TRP A C 1
ATOM 682 O O . TRP A 1 89 ? 7.266 -7.398 -2.155 1.00 97.69 89 TRP A O 1
ATOM 692 N N . GLN A 1 90 ? 7.477 -6.884 0.018 1.00 97.94 90 GLN A N 1
ATOM 693 C CA . GLN A 1 90 ? 8.546 -5.899 -0.178 1.00 97.94 90 GLN A CA 1
ATOM 694 C C . GLN A 1 90 ? 9.790 -6.520 -0.823 1.00 97.94 90 GLN A C 1
ATOM 696 O O . GLN A 1 90 ? 10.336 -5.954 -1.773 1.00 97.94 90 GLN A O 1
ATOM 701 N N . ALA A 1 91 ? 10.212 -7.700 -0.360 1.00 98.06 91 ALA A N 1
ATOM 702 C CA . ALA A 1 91 ? 11.341 -8.424 -0.936 1.00 98.06 91 ALA A CA 1
ATOM 703 C C . ALA A 1 91 ? 11.085 -8.792 -2.407 1.00 98.06 91 ALA A C 1
ATOM 705 O O . ALA A 1 91 ? 11.949 -8.588 -3.265 1.00 98.06 91 ALA A O 1
ATOM 706 N N . GLN A 1 92 ? 9.877 -9.262 -2.725 1.00 98.00 92 GLN A N 1
ATOM 707 C CA . GLN A 1 92 ? 9.493 -9.587 -4.094 1.00 98.00 92 GLN A CA 1
ATOM 708 C C . GLN A 1 92 ? 9.445 -8.339 -4.989 1.00 98.00 92 GLN A C 1
ATOM 710 O O . GLN A 1 92 ? 9.937 -8.379 -6.117 1.00 98.00 92 GLN A O 1
ATOM 715 N N . GLN A 1 93 ? 8.913 -7.214 -4.503 1.00 97.56 93 GLN A N 1
ATOM 716 C CA . GLN A 1 93 ? 8.918 -5.951 -5.250 1.00 97.56 93 GLN A CA 1
ATOM 717 C C . GLN A 1 93 ? 10.340 -5.444 -5.504 1.00 97.56 93 GLN A C 1
ATOM 719 O O . GLN A 1 93 ? 10.650 -5.018 -6.618 1.00 97.56 93 GLN A O 1
ATOM 724 N N . ALA A 1 94 ? 11.223 -5.526 -4.506 1.00 97.69 94 ALA A N 1
ATOM 725 C CA . ALA A 1 94 ? 12.625 -5.151 -4.658 1.00 97.69 94 ALA A CA 1
ATOM 726 C C . ALA A 1 94 ? 13.330 -6.021 -5.711 1.00 97.69 94 ALA A C 1
ATOM 728 O O . ALA A 1 94 ? 14.046 -5.492 -6.563 1.00 97.69 94 ALA A O 1
ATOM 729 N N . LYS A 1 95 ? 13.068 -7.334 -5.705 1.00 97.81 95 LYS A N 1
ATOM 730 C CA . LYS A 1 95 ? 13.584 -8.266 -6.714 1.00 97.81 95 LYS A CA 1
ATOM 731 C C . LYS A 1 95 ? 13.100 -7.907 -8.120 1.00 97.81 95 LYS A C 1
ATOM 733 O O . LYS A 1 95 ? 13.924 -7.721 -9.009 1.00 97.81 95 LYS A O 1
ATOM 738 N N . LEU A 1 96 ? 11.789 -7.747 -8.310 1.00 96.75 96 LEU A N 1
ATOM 739 C CA . LEU A 1 96 ? 11.208 -7.392 -9.610 1.00 96.75 96 LEU A CA 1
ATOM 740 C C . LEU A 1 96 ? 11.741 -6.052 -10.126 1.00 96.75 96 LEU A C 1
ATOM 742 O O . LEU A 1 96 ? 12.030 -5.909 -11.312 1.00 96.75 96 LEU A O 1
ATOM 746 N N . LYS A 1 97 ? 11.908 -5.069 -9.235 1.00 96.94 97 LYS A N 1
ATOM 747 C CA . LYS A 1 97 ? 12.518 -3.783 -9.577 1.00 96.94 97 LYS A CA 1
ATOM 748 C C . LYS A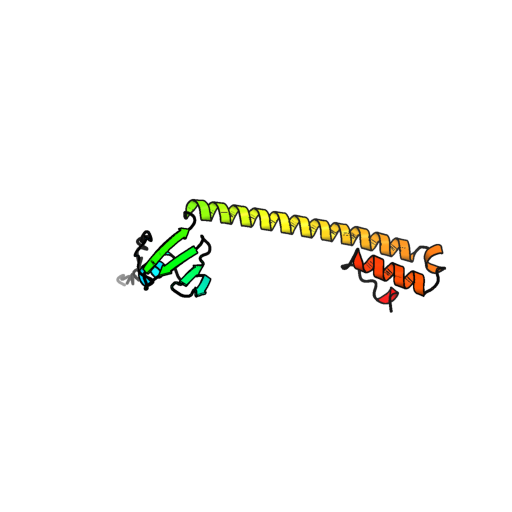 1 97 ? 13.960 -3.961 -10.056 1.00 96.94 97 LYS A C 1
ATOM 750 O O . LYS A 1 97 ? 14.314 -3.419 -11.098 1.00 96.94 97 LYS A O 1
ATOM 755 N N . ALA A 1 98 ? 14.776 -4.726 -9.333 1.00 97.50 98 ALA A N 1
ATOM 756 C CA . ALA A 1 98 ? 16.166 -4.979 -9.709 1.00 97.50 98 ALA A CA 1
ATOM 757 C C . ALA A 1 98 ? 16.283 -5.715 -11.058 1.00 97.50 98 ALA A C 1
ATOM 759 O O . ALA A 1 98 ? 17.120 -5.358 -11.891 1.00 97.50 98 ALA A O 1
ATOM 760 N N . GLU A 1 99 ? 15.414 -6.700 -11.306 1.00 96.88 99 GLU A N 1
ATOM 761 C CA . GLU A 1 99 ? 15.338 -7.420 -12.583 1.00 96.88 99 GLU A CA 1
ATOM 762 C C . GLU A 1 99 ? 14.966 -6.479 -13.737 1.00 96.88 99 GLU A C 1
ATOM 764 O O . GLU A 1 99 ? 15.685 -6.432 -14.737 1.00 96.88 99 GLU A O 1
ATOM 769 N N . ARG A 1 100 ? 13.915 -5.658 -13.578 1.00 97.12 100 ARG A N 1
ATOM 770 C CA . ARG A 1 100 ? 13.525 -4.660 -14.590 1.00 97.12 100 ARG A CA 1
ATOM 771 C C . ARG A 1 100 ? 14.621 -3.639 -14.861 1.00 97.12 100 ARG A C 1
ATOM 773 O O . ARG A 1 100 ? 14.828 -3.280 -16.016 1.00 97.12 100 ARG A O 1
ATOM 780 N N . MET A 1 101 ? 15.314 -3.164 -13.825 1.00 97.69 101 MET A N 1
ATOM 781 C CA . MET A 1 101 ? 16.434 -2.235 -13.994 1.00 97.69 101 MET A CA 1
ATOM 782 C C . MET A 1 101 ? 17.548 -2.878 -14.825 1.00 97.69 101 MET A C 1
ATOM 784 O O . MET A 1 101 ? 17.995 -2.295 -15.808 1.00 97.69 101 MET A O 1
ATOM 788 N N . THR A 1 102 ? 17.926 -4.113 -14.492 1.00 98.12 102 THR A N 1
ATOM 789 C CA . THR A 1 102 ? 18.962 -4.861 -15.219 1.00 98.12 102 THR A CA 1
ATOM 790 C C . THR A 1 102 ? 18.575 -5.085 -16.687 1.00 98.12 102 THR A C 1
ATOM 792 O O . THR A 1 102 ? 19.380 -4.839 -17.588 1.00 98.12 102 THR A O 1
ATOM 795 N N . GLU A 1 103 ? 17.334 -5.511 -16.950 1.00 97.81 103 GLU A N 1
ATOM 796 C CA . GLU A 1 103 ? 16.801 -5.689 -18.309 1.00 97.81 103 GLU A CA 1
ATOM 797 C C . GLU A 1 103 ? 16.784 -4.360 -19.080 1.00 97.81 103 GLU A C 1
ATOM 799 O O . GLU A 1 103 ? 17.264 -4.282 -20.213 1.00 97.81 103 GLU A O 1
ATOM 804 N N . GLY A 1 104 ? 16.270 -3.299 -18.457 1.00 98.06 104 GLY A N 1
ATOM 805 C CA . GLY A 1 104 ? 16.175 -1.971 -19.049 1.00 98.06 104 GLY A CA 1
ATOM 806 C C . GLY A 1 104 ? 17.544 -1.393 -19.409 1.00 98.06 104 GLY A C 1
ATOM 807 O O .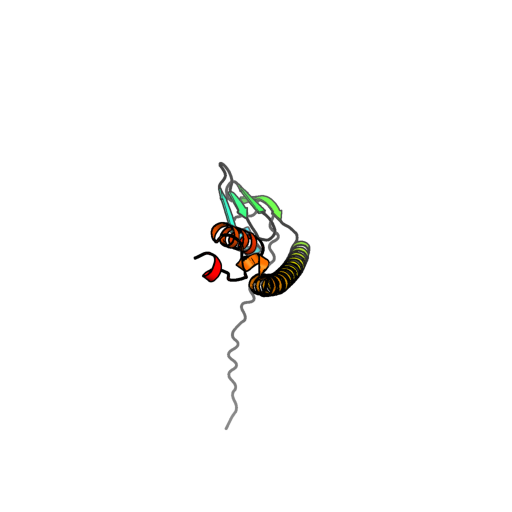 GLY A 1 104 ? 17.731 -0.914 -20.528 1.00 98.06 104 GLY A O 1
ATOM 808 N N . GLU A 1 105 ? 18.537 -1.480 -18.523 1.00 98.19 105 GLU A N 1
ATOM 809 C CA . GLU A 1 105 ? 19.905 -1.027 -18.807 1.00 98.19 105 GLU A CA 1
ATOM 810 C C . GLU A 1 105 ? 20.529 -1.772 -19.991 1.00 98.19 105 GLU A C 1
ATOM 812 O O . GLU A 1 105 ? 21.124 -1.144 -20.876 1.00 98.19 105 GLU A O 1
ATOM 817 N N . ALA A 1 106 ? 20.361 -3.098 -20.043 1.00 98.19 106 ALA A N 1
ATOM 818 C CA . ALA A 1 106 ? 20.848 -3.916 -21.148 1.00 98.19 106 ALA A CA 1
ATOM 819 C C . ALA A 1 106 ? 20.186 -3.508 -22.473 1.00 98.19 106 ALA A C 1
ATOM 821 O O . ALA A 1 106 ? 20.877 -3.212 -23.451 1.00 98.19 106 ALA A O 1
ATOM 822 N N . LEU A 1 107 ? 18.856 -3.383 -22.486 1.00 98.00 107 LEU A N 1
ATOM 823 C CA . LEU A 1 107 ? 18.102 -2.960 -23.665 1.00 98.00 107 LEU A CA 1
ATOM 824 C C . LEU A 1 107 ? 18.463 -1.541 -24.110 1.00 98.00 107 LEU A C 1
ATOM 826 O O . LEU A 1 107 ? 18.629 -1.307 -25.307 1.00 98.00 107 LEU A O 1
ATOM 830 N N . LYS A 1 108 ? 18.620 -0.591 -23.177 1.00 97.94 108 LYS A N 1
ATOM 831 C CA . LYS A 1 108 ? 19.066 0.776 -23.485 1.00 97.94 108 LYS A CA 1
ATOM 832 C C . LYS A 1 108 ? 20.428 0.739 -24.171 1.00 97.94 108 LYS A C 1
ATOM 834 O O . LYS A 1 108 ? 20.599 1.335 -25.236 1.00 97.94 108 LYS A O 1
ATOM 839 N N . LYS A 1 109 ? 21.388 0.017 -23.587 1.00 97.69 109 LYS A N 1
ATOM 840 C CA . LYS A 1 109 ? 22.750 -0.125 -24.117 1.00 97.69 109 LYS A CA 1
ATOM 841 C C . LYS A 1 109 ? 22.758 -0.732 -25.517 1.00 97.69 109 LYS A C 1
ATOM 843 O O . LYS A 1 109 ? 23.460 -0.222 -26.390 1.00 97.69 109 LYS A O 1
ATOM 848 N N . ASP A 1 110 ? 21.983 -1.784 -25.744 1.00 97.69 110 ASP A N 1
ATOM 849 C CA . ASP A 1 110 ? 21.908 -2.450 -27.045 1.00 97.69 110 ASP A CA 1
ATOM 850 C C . ASP A 1 110 ? 21.226 -1.566 -28.088 1.00 97.69 110 ASP A C 1
ATOM 852 O O . ASP A 1 110 ? 21.701 -1.445 -29.221 1.00 97.69 110 ASP A O 1
ATOM 856 N N . LYS A 1 111 ? 20.158 -0.865 -27.697 1.00 97.44 111 LYS A N 1
ATOM 857 C CA . LYS A 1 111 ? 19.442 0.044 -28.590 1.00 97.44 111 LYS A CA 1
ATOM 858 C C . LYS A 1 111 ? 20.311 1.215 -29.041 1.00 97.44 111 LYS A C 1
ATOM 860 O O . LYS A 1 111 ? 20.294 1.546 -30.224 1.00 97.44 111 LYS A O 1
ATOM 865 N N . LEU A 1 112 ? 21.110 1.787 -28.138 1.00 95.69 112 LEU A N 1
ATOM 866 C CA . LEU A 1 112 ? 22.046 2.875 -28.449 1.00 95.69 112 LEU A CA 1
ATOM 867 C C . LEU A 1 112 ? 23.179 2.447 -29.395 1.00 95.69 112 LEU A C 1
ATOM 869 O O . LEU A 1 112 ? 23.712 3.278 -30.124 1.00 95.69 112 LEU A O 1
ATOM 873 N N . LYS A 1 113 ? 23.533 1.159 -29.424 1.00 97.25 113 LYS A N 1
ATOM 874 C CA . LYS A 1 113 ? 24.531 0.610 -30.359 1.00 97.25 113 LYS A CA 1
ATOM 875 C C . LYS A 1 113 ? 23.958 0.262 -31.732 1.00 97.25 113 LYS A C 1
ATOM 877 O O . LYS A 1 113 ? 24.717 -0.055 -32.647 1.00 97.25 113 LYS A O 1
ATOM 882 N N . SER A 1 114 ? 22.637 0.273 -31.890 1.00 97.50 114 SER A N 1
ATOM 883 C CA . SER A 1 114 ? 21.992 -0.153 -33.128 1.00 97.50 114 SER A CA 1
ATOM 884 C C . SER A 1 114 ? 22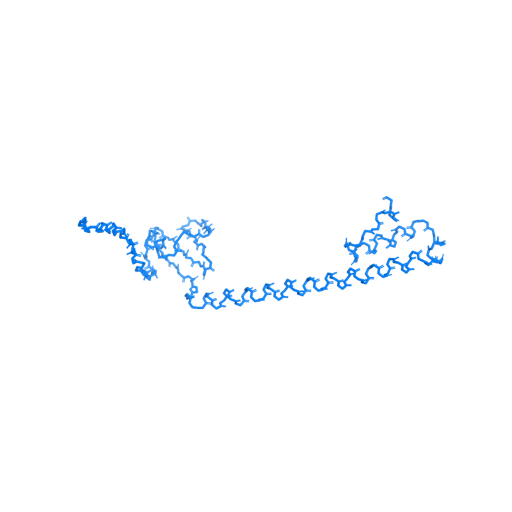.080 0.927 -34.206 1.00 97.50 114 SER A C 1
ATOM 886 O O . SER A 1 114 ? 21.425 1.967 -34.126 1.00 97.50 114 SER A O 1
ATOM 888 N N . SER A 1 115 ? 22.830 0.643 -35.273 1.00 96.19 115 SER A N 1
ATOM 889 C CA . SER A 1 115 ? 22.918 1.510 -36.457 1.00 96.19 115 SER A CA 1
ATOM 890 C C . SER A 1 115 ? 21.561 1.694 -37.144 1.00 96.19 115 SER A C 1
ATOM 892 O O . SER A 1 115 ? 21.217 2.800 -37.550 1.00 96.19 115 SER A O 1
ATOM 894 N N . SER A 1 116 ? 20.755 0.630 -37.211 1.00 96.50 116 SER A N 1
ATOM 895 C CA . SER A 1 116 ? 19.393 0.687 -37.759 1.00 96.50 116 SER A CA 1
ATOM 896 C C . SER A 1 116 ? 18.476 1.616 -36.960 1.00 96.50 116 SER A C 1
ATOM 898 O O . SER A 1 116 ? 17.687 2.348 -37.547 1.00 96.50 116 SER A O 1
ATOM 900 N N . PHE A 1 117 ? 18.612 1.641 -35.630 1.00 96.81 117 PHE A N 1
ATOM 901 C CA . PHE A 1 117 ? 17.850 2.551 -34.780 1.00 96.81 117 PHE A CA 1
ATOM 902 C C . PHE A 1 117 ? 18.330 3.998 -34.925 1.00 96.81 117 PHE A C 1
ATOM 904 O O . PHE A 1 117 ? 17.510 4.908 -35.020 1.00 96.81 117 PHE A O 1
ATOM 911 N N . ALA A 1 118 ? 19.647 4.212 -35.000 1.00 95.31 118 ALA A N 1
ATOM 912 C CA . ALA A 1 118 ? 20.227 5.533 -35.230 1.00 95.31 118 ALA A CA 1
ATOM 913 C C . ALA A 1 118 ? 19.781 6.148 -36.571 1.00 95.31 118 ALA A C 1
ATOM 915 O O . ALA A 1 118 ? 19.612 7.363 -36.662 1.00 95.31 118 ALA A O 1
ATOM 916 N N . ALA A 1 119 ? 19.540 5.312 -37.586 1.00 97.12 119 ALA A N 1
ATOM 917 C CA . ALA A 1 119 ? 19.064 5.729 -38.903 1.00 97.12 119 ALA A CA 1
ATOM 918 C C . ALA A 1 119 ? 17.560 6.070 -38.962 1.00 97.12 119 ALA A C 1
ATOM 920 O O . ALA A 1 119 ? 17.112 6.627 -39.964 1.00 97.12 119 ALA A O 1
ATOM 921 N N . LEU A 1 120 ? 16.770 5.759 -37.923 1.00 96.88 120 LEU A N 1
ATOM 922 C CA . LEU A 1 120 ? 15.346 6.109 -37.892 1.00 96.88 120 LEU A CA 1
ATOM 923 C C . LEU A 1 120 ? 15.139 7.631 -37.837 1.00 96.88 120 LEU A C 1
ATOM 925 O O . LEU A 1 120 ? 15.978 8.338 -37.270 1.00 96.88 120 LEU A O 1
ATOM 929 N N . PRO A 1 121 ? 14.002 8.151 -38.332 1.00 97.56 121 PRO A N 1
ATOM 930 C CA . PRO A 1 121 ? 13.588 9.531 -38.102 1.00 97.56 121 PRO A CA 1
ATOM 931 C C . PRO A 1 121 ? 13.609 9.912 -36.616 1.00 97.56 121 PRO A C 1
ATOM 933 O O . PRO A 1 121 ? 13.298 9.105 -35.741 1.00 97.56 121 PRO A O 1
ATOM 936 N N . ALA A 1 122 ? 13.937 11.173 -36.317 1.00 95.06 122 ALA A N 1
ATOM 937 C CA . ALA A 1 122 ? 14.071 11.648 -34.936 1.00 95.06 122 ALA A CA 1
ATOM 938 C C . ALA A 1 122 ? 12.801 11.427 -34.099 1.00 95.06 122 ALA A C 1
ATOM 940 O O . ALA A 1 122 ? 12.893 10.999 -32.951 1.00 95.06 122 ALA A O 1
ATOM 941 N N . LYS A 1 123 ? 11.625 11.648 -34.700 1.00 96.12 123 LYS A N 1
ATOM 942 C CA . LYS A 1 123 ? 10.327 11.398 -34.066 1.00 96.12 123 LYS A CA 1
ATOM 943 C C . LYS A 1 123 ? 10.179 9.943 -33.606 1.00 96.12 123 LYS A C 1
ATOM 945 O O . LYS A 1 123 ? 9.822 9.714 -32.456 1.00 96.12 123 LYS A O 1
ATOM 950 N N . ASP A 1 124 ? 10.507 8.984 -34.465 1.00 97.25 124 ASP A N 1
ATOM 951 C CA . ASP A 1 124 ? 10.344 7.557 -34.165 1.00 97.25 124 ASP A CA 1
ATOM 952 C C . ASP A 1 124 ? 11.301 7.099 -33.057 1.00 97.25 124 ASP A C 1
ATOM 954 O O . ASP A 1 124 ? 10.951 6.265 -32.220 1.00 97.25 124 ASP A O 1
ATOM 958 N N . ARG A 1 125 ? 12.508 7.683 -33.002 1.00 96.88 125 ARG A N 1
ATOM 959 C CA . ARG A 1 125 ? 13.451 7.435 -31.902 1.00 96.88 125 ARG A CA 1
ATOM 960 C C . ARG A 1 125 ? 12.907 7.955 -30.571 1.00 96.88 125 ARG A C 1
ATOM 962 O O . ARG A 1 125 ? 12.965 7.231 -29.581 1.00 96.88 125 ARG A O 1
ATOM 969 N N . VAL A 1 126 ? 12.357 9.170 -30.547 1.00 97.00 126 VAL A N 1
ATOM 970 C CA . VAL A 1 126 ? 11.746 9.755 -29.340 1.00 97.00 126 VAL A CA 1
ATOM 971 C C . VAL A 1 126 ? 10.538 8.934 -28.880 1.00 97.00 126 VAL A C 1
ATOM 973 O O . VAL A 1 126 ? 10.417 8.632 -27.694 1.00 97.00 126 VAL A O 1
ATOM 976 N N . ASP A 1 127 ? 9.666 8.520 -29.801 1.00 97.50 127 ASP A N 1
ATOM 977 C CA . ASP A 1 127 ? 8.481 7.717 -29.472 1.00 97.50 127 ASP A CA 1
ATOM 978 C C . ASP A 1 127 ? 8.859 6.336 -28.905 1.00 97.50 127 ASP A C 1
ATOM 980 O O . ASP A 1 127 ? 8.235 5.860 -27.947 1.00 97.50 127 ASP A O 1
ATOM 984 N N . TYR A 1 128 ? 9.932 5.722 -29.420 1.00 97.94 128 TYR A N 1
ATOM 985 C CA . TYR A 1 128 ? 10.507 4.522 -28.814 1.00 97.94 128 TYR A CA 1
ATOM 986 C C . TYR A 1 128 ? 10.934 4.780 -27.366 1.00 97.94 128 TYR A C 1
ATOM 988 O O . TYR A 1 128 ? 10.553 4.016 -26.481 1.00 97.94 128 TYR A O 1
ATOM 996 N N . TRP A 1 129 ? 11.697 5.846 -27.107 1.00 97.88 129 TRP A N 1
ATOM 997 C CA . TRP A 1 129 ? 12.212 6.123 -25.764 1.00 97.88 129 TRP A CA 1
ATOM 998 C C . TRP A 1 129 ? 11.113 6.471 -24.761 1.00 97.88 129 TRP A C 1
ATOM 1000 O O . TRP A 1 129 ? 11.195 6.044 -23.613 1.00 97.88 129 TRP A O 1
ATOM 1010 N N . ARG A 1 130 ? 10.036 7.135 -25.193 1.00 96.69 130 ARG A N 1
ATOM 1011 C CA . ARG A 1 130 ? 8.840 7.349 -24.359 1.00 96.69 130 ARG A CA 1
ATOM 1012 C C . ARG A 1 130 ? 8.167 6.035 -23.969 1.00 96.69 130 ARG A C 1
ATOM 1014 O O . ARG A 1 130 ? 7.843 5.825 -22.804 1.00 96.69 130 ARG A O 1
ATOM 1021 N N . THR A 1 131 ? 7.999 5.128 -24.930 1.00 97.12 131 THR A N 1
ATOM 1022 C CA . THR A 1 131 ? 7.427 3.795 -24.670 1.00 97.12 131 THR A CA 1
ATOM 1023 C C . THR A 1 131 ? 8.343 2.967 -23.767 1.00 97.12 131 THR A C 1
ATOM 1025 O O . THR A 1 131 ? 7.883 2.280 -22.857 1.00 97.12 131 THR A O 1
ATOM 1028 N N . PHE A 1 132 ? 9.654 3.059 -23.990 1.00 98.06 132 PHE A N 1
ATOM 1029 C CA . PHE A 1 132 ? 10.666 2.419 -23.162 1.00 98.06 132 PHE A CA 1
ATOM 1030 C C . PHE A 1 132 ? 10.603 2.924 -21.715 1.00 98.06 132 PHE A C 1
ATOM 1032 O O . PHE A 1 132 ? 10.561 2.106 -20.804 1.00 98.06 132 PHE A O 1
ATOM 1039 N N . GLN A 1 133 ? 10.522 4.238 -21.497 1.00 96.88 133 GLN A N 1
ATOM 1040 C CA . GLN A 1 133 ? 10.446 4.837 -20.162 1.00 96.88 133 GLN A CA 1
ATOM 1041 C C . GLN A 1 133 ? 9.159 4.457 -19.419 1.00 96.88 133 GLN A C 1
ATOM 1043 O O . GLN A 1 133 ? 9.187 4.258 -18.211 1.00 96.88 133 GLN A O 1
ATOM 1048 N N . ALA A 1 134 ? 8.041 4.275 -20.127 1.00 95.94 134 ALA A N 1
ATOM 1049 C CA . ALA A 1 134 ? 6.817 3.757 -19.517 1.00 95.94 134 ALA A CA 1
ATOM 1050 C C . ALA A 1 134 ? 6.979 2.312 -18.999 1.00 95.94 134 ALA A C 1
ATOM 1052 O O . ALA A 1 134 ? 6.375 1.945 -17.993 1.00 95.94 134 ALA A O 1
ATOM 1053 N N . ARG A 1 135 ? 7.798 1.490 -19.673 1.00 96.12 135 ARG A N 1
ATOM 1054 C CA . ARG A 1 135 ? 8.085 0.100 -19.273 1.00 96.12 135 ARG A CA 1
ATOM 1055 C C . ARG A 1 135 ? 9.217 -0.009 -18.242 1.00 96.12 135 ARG A C 1
ATOM 1057 O O . ARG A 1 135 ? 9.185 -0.913 -17.410 1.00 96.12 135 ARG A O 1
ATOM 1064 N N . TYR A 1 136 ? 10.189 0.896 -18.299 1.00 97.50 136 TYR A N 1
ATOM 1065 C CA . TYR A 1 136 ? 11.373 0.948 -17.438 1.00 97.50 136 TYR A CA 1
ATOM 1066 C C . TYR A 1 136 ? 11.511 2.346 -16.814 1.00 97.50 136 TYR A C 1
ATOM 1068 O O . TYR A 1 136 ? 12.420 3.096 -17.180 1.00 97.50 136 TYR A O 1
ATOM 1076 N N . PRO A 1 137 ? 10.603 2.728 -15.900 1.00 95.50 137 PRO A N 1
ATOM 1077 C CA . PRO A 1 137 ? 10.557 4.081 -15.341 1.00 95.50 137 PRO A CA 1
ATOM 1078 C C . PRO A 1 137 ? 11.799 4.442 -14.521 1.00 95.50 137 PRO A C 1
ATOM 1080 O O . PRO A 1 137 ? 12.093 5.618 -14.331 1.00 95.50 137 PRO A O 1
ATOM 1083 N N . GLU A 1 138 ? 12.538 3.444 -14.037 1.00 95.56 138 GLU A N 1
ATOM 1084 C CA . GLU A 1 138 ? 13.771 3.632 -13.278 1.00 95.56 138 GLU A CA 1
ATOM 1085 C C . GLU A 1 138 ? 14.982 3.976 -14.163 1.00 95.56 138 GLU A C 1
ATOM 1087 O O . GLU A 1 138 ? 16.008 4.422 -13.649 1.00 95.56 138 GLU A O 1
ATOM 1092 N N . ILE A 1 139 ? 14.890 3.760 -15.480 1.00 97.19 139 ILE A N 1
ATOM 1093 C CA . ILE A 1 139 ? 16.002 3.966 -16.407 1.00 97.19 139 ILE A CA 1
ATOM 1094 C C . ILE A 1 139 ? 15.909 5.355 -17.027 1.00 97.19 139 ILE A C 1
ATOM 1096 O O . ILE A 1 139 ? 15.012 5.648 -17.818 1.00 97.19 139 ILE A O 1
ATOM 1100 N N . ASP A 1 140 ? 16.890 6.198 -16.713 1.00 95.00 140 ASP A N 1
ATOM 1101 C CA . ASP A 1 140 ? 16.962 7.541 -17.274 1.00 95.00 140 ASP A CA 1
ATOM 1102 C C . ASP A 1 140 ? 17.251 7.499 -18.780 1.00 95.00 140 ASP A C 1
ATOM 1104 O O . ASP A 1 140 ? 18.227 6.896 -19.237 1.00 95.00 140 ASP A O 1
ATOM 1108 N N . VAL A 1 141 ? 16.393 8.147 -19.559 1.00 95.56 141 VAL A N 1
ATOM 1109 C CA . VAL A 1 141 ? 16.512 8.310 -21.014 1.00 95.56 141 VAL A CA 1
ATOM 1110 C C . VAL A 1 141 ? 16.247 9.758 -21.436 1.00 95.56 141 VAL A C 1
ATOM 1112 O O . VAL A 1 141 ? 15.965 10.006 -22.606 1.00 95.56 141 VAL A O 1
ATOM 1115 N N . SER A 1 142 ? 16.345 10.712 -20.506 1.00 93.69 142 SER A N 1
ATOM 1116 C CA . SER A 1 142 ? 16.000 12.125 -20.730 1.00 93.69 142 SER A CA 1
ATOM 1117 C C . SER A 1 142 ? 16.779 12.728 -21.903 1.00 93.69 142 SER A C 1
ATOM 1119 O O . SER A 1 142 ? 16.182 13.322 -22.800 1.00 93.69 142 SER A O 1
ATOM 1121 N N . ASP A 1 143 ? 18.077 12.421 -22.001 1.00 92.69 143 ASP A N 1
ATOM 1122 C CA . ASP A 1 143 ? 18.951 12.823 -23.118 1.00 92.69 143 ASP A CA 1
ATOM 1123 C C . ASP A 1 143 ? 18.452 12.376 -24.504 1.00 92.69 143 ASP A C 1
ATOM 1125 O O . ASP A 1 143 ? 18.910 12.871 -25.532 1.00 92.69 143 ASP A O 1
ATOM 1129 N N . GLN A 1 144 ? 17.562 11.383 -24.554 1.00 91.38 144 GLN A N 1
ATOM 1130 C CA . GLN A 1 144 ? 17.052 10.798 -25.790 1.00 91.38 144 GLN A CA 1
ATOM 1131 C C . GLN A 1 144 ? 15.660 11.306 -26.182 1.00 91.38 144 GLN A C 1
ATOM 1133 O O . GLN A 1 144 ? 15.226 11.075 -27.313 1.00 91.38 144 GLN A O 1
ATOM 1138 N N . ILE A 1 145 ? 14.953 11.953 -25.254 1.00 87.00 145 ILE A N 1
ATOM 1139 C CA . ILE A 1 145 ? 13.588 12.460 -25.445 1.00 87.00 145 ILE A CA 1
ATOM 1140 C C . ILE A 1 145 ? 13.596 13.982 -25.659 1.00 87.00 145 ILE A C 1
ATOM 1142 O O . ILE A 1 145 ? 12.726 14.479 -26.382 1.00 87.00 145 ILE A O 1
ATOM 1146 N N . GLY A 1 146 ? 14.628 14.671 -25.155 1.00 73.12 146 GLY A N 1
ATOM 1147 C CA . GLY A 1 146 ? 14.788 16.125 -25.249 1.00 73.12 146 GLY A CA 1
ATOM 1148 C C . GLY A 1 146 ? 14.169 16.864 -24.075 1.00 73.12 146 GLY A C 1
ATOM 1149 O O . GLY A 1 146 ? 13.110 16.415 -23.581 1.00 73.12 146 GLY A O 1
#

Radius of gyration: 30.93 Å; chains: 1; bounding box: 62×30×99 Å

Secondary structure (DSSP, 8-state):
-----------------------TT-BHHHHHHHH-S-SEEEE-SSEEEEEETTEEEEEETTEEEEEEE--HHHHHHHHHHHHHHHHHHHHHHHHHHHHHHHHHHHHHHHHHH-HHHHTS-HHHHHHHHHHHHHH-TTS--HHHH-

pLDDT: mean 88.79, std 17.26, range [36.25, 98.19]

Sequence (146 aa):
MKMLPLLALALPGLLSAASTEIKIGSTEEEVIEALGKPIGNVELRDRVLWLYPQGELTIEDGAVSDIDLMADDEFAEHQEQLEQERTAWQAQQAKLKAERMTEGEALKKDKLKSSSFAALPAKDRVDYWRTFQARYPEIDVSDQIG